Protein AF-X0W898-F1 (afdb_monomer_lite)

Sequence (129 aa):
GDDWLGGLCGANEESTISNCYATGSVTGDDWLGGLCGENWDGTISGCYFLDPSDGGGPDNGLGTTLADTQMKQQNSFVGWDFVEIWNIGENQTYPYLRVYPAGDLNHDGRVDFFDFAITADHWLEGAGQ

Structure (mmCIF, N/CA/C/O backbone):
data_AF-X0W898-F1
#
_entry.id   AF-X0W898-F1
#
loop_
_atom_site.group_PDB
_atom_site.id
_atom_site.type_symbol
_atom_site.label_atom_id
_atom_site.label_alt_id
_atom_site.label_comp_id
_atom_site.label_asym_id
_atom_site.label_entity_id
_atom_site.label_seq_id
_atom_site.pdbx_PDB_ins_code
_atom_site.Cartn_x
_atom_site.Cartn_y
_atom_site.Cartn_z
_atom_site.occupancy
_atom_site.B_iso_or_equiv
_atom_site.auth_seq_id
_atom_site.auth_comp_id
_atom_site.auth_asym_id
_atom_site.auth_atom_id
_atom_site.pdbx_PDB_model_num
ATOM 1 N N . GLY A 1 1 ? 24.808 -5.935 -12.578 1.00 60.28 1 GLY A N 1
ATOM 2 C CA . GLY A 1 1 ? 24.596 -6.597 -11.286 1.00 60.28 1 GLY A CA 1
ATOM 3 C C . GLY A 1 1 ? 23.119 -6.816 -11.230 1.00 60.28 1 GLY A C 1
ATOM 4 O O . GLY A 1 1 ? 22.417 -5.929 -11.692 1.00 60.28 1 GLY A O 1
ATOM 5 N N . ASP A 1 2 ? 22.673 -7.981 -10.786 1.00 69.88 2 ASP A N 1
ATOM 6 C CA . ASP A 1 2 ? 21.239 -8.245 -10.735 1.00 69.88 2 ASP A CA 1
ATOM 7 C C . ASP A 1 2 ? 20.687 -7.450 -9.546 1.00 69.88 2 ASP A C 1
ATOM 9 O O . ASP A 1 2 ? 20.875 -7.832 -8.390 1.00 69.88 2 ASP A O 1
ATOM 13 N N . ASP A 1 3 ? 20.114 -6.282 -9.828 1.00 85.12 3 ASP A N 1
ATOM 14 C CA . ASP A 1 3 ? 19.577 -5.386 -8.810 1.00 85.12 3 ASP A CA 1
ATOM 15 C C . ASP A 1 3 ? 18.071 -5.638 -8.691 1.00 85.12 3 ASP A C 1
ATOM 17 O O . ASP A 1 3 ? 17.310 -5.263 -9.569 1.00 85.12 3 ASP A O 1
ATOM 21 N N . TRP A 1 4 ? 17.614 -6.265 -7.607 1.00 93.88 4 TRP A N 1
ATOM 22 C CA . TRP A 1 4 ? 16.176 -6.406 -7.346 1.00 93.88 4 TRP A CA 1
ATOM 23 C C . TRP A 1 4 ? 15.644 -5.155 -6.655 1.00 93.88 4 TRP A C 1
ATOM 25 O O . TRP A 1 4 ? 15.909 -4.925 -5.470 1.00 93.88 4 TRP A O 1
ATOM 35 N N . LEU A 1 5 ? 14.900 -4.331 -7.394 1.00 96.06 5 LEU A N 1
ATOM 36 C CA . LEU A 1 5 ? 14.415 -3.040 -6.910 1.00 96.06 5 LEU A CA 1
ATOM 37 C C . LEU A 1 5 ? 12.888 -2.994 -6.941 1.00 96.06 5 LEU A C 1
ATOM 39 O O . LEU A 1 5 ? 12.267 -3.048 -8.000 1.00 96.06 5 LEU A O 1
ATOM 43 N N . GLY A 1 6 ? 12.286 -2.830 -5.765 1.00 96.56 6 GLY A N 1
ATOM 44 C CA . GLY A 1 6 ? 10.856 -2.592 -5.618 1.00 96.56 6 GLY A CA 1
ATOM 45 C C . GLY A 1 6 ? 10.568 -1.310 -4.852 1.00 96.56 6 GLY A C 1
ATOM 46 O O . GLY A 1 6 ? 11.339 -0.924 -3.973 1.00 96.56 6 GLY A O 1
ATOM 47 N N . GLY A 1 7 ? 9.435 -0.670 -5.148 1.00 96.75 7 GLY A N 1
ATOM 48 C CA . GLY A 1 7 ? 8.992 0.529 -4.427 1.00 96.75 7 GLY A CA 1
ATOM 49 C C . GLY A 1 7 ? 8.740 0.287 -2.932 1.00 96.75 7 GLY A C 1
ATOM 50 O O . GLY A 1 7 ? 8.835 1.216 -2.133 1.00 96.75 7 GLY A O 1
ATOM 51 N N . LEU A 1 8 ? 8.459 -0.964 -2.553 1.00 96.88 8 LEU A N 1
ATOM 52 C CA . LEU A 1 8 ? 8.335 -1.435 -1.173 1.00 96.88 8 LEU A CA 1
ATOM 53 C C . LEU A 1 8 ? 9.410 -2.472 -0.812 1.00 96.88 8 LEU A C 1
ATOM 55 O O . LEU A 1 8 ? 9.980 -2.410 0.276 1.00 96.88 8 LEU A O 1
ATOM 59 N N . CYS A 1 9 ? 9.654 -3.452 -1.687 1.00 96.69 9 CYS A N 1
ATOM 60 C CA . CYS A 1 9 ? 10.479 -4.623 -1.384 1.00 96.69 9 CYS A CA 1
ATOM 61 C C . CYS A 1 9 ? 11.356 -5.020 -2.580 1.00 96.69 9 CYS A C 1
ATOM 63 O O . CYS A 1 9 ? 10.843 -5.203 -3.674 1.00 96.69 9 CYS A O 1
ATOM 65 N N . GLY A 1 10 ? 12.664 -5.204 -2.392 1.00 96.44 10 GLY A N 1
ATOM 66 C CA . GLY A 1 10 ? 13.542 -5.685 -3.469 1.00 96.44 10 GLY A CA 1
ATOM 67 C C . GLY A 1 10 ? 13.183 -7.103 -3.916 1.00 96.44 10 GLY A C 1
ATOM 68 O O . GLY A 1 10 ? 12.771 -7.304 -5.054 1.00 96.44 10 GLY A O 1
ATOM 69 N N . ALA A 1 11 ? 13.260 -8.060 -2.991 1.00 96.25 11 ALA A N 1
ATOM 70 C CA . ALA A 1 11 ? 12.927 -9.458 -3.232 1.00 96.25 11 ALA A CA 1
ATOM 71 C C . ALA A 1 11 ? 12.118 -10.046 -2.069 1.00 96.25 11 ALA A C 1
ATOM 73 O O . ALA A 1 11 ? 12.451 -9.829 -0.900 1.00 96.25 11 ALA A O 1
ATOM 74 N N . ASN A 1 12 ? 11.075 -10.802 -2.401 1.00 97.62 12 ASN A N 1
ATOM 75 C CA . ASN A 1 12 ? 10.249 -11.539 -1.454 1.00 97.62 12 ASN A CA 1
ATOM 76 C C . ASN A 1 12 ? 10.503 -13.047 -1.591 1.00 97.62 12 ASN A C 1
ATOM 78 O O . ASN A 1 12 ? 10.077 -13.651 -2.571 1.00 97.62 12 ASN A O 1
ATOM 82 N N . GLU A 1 13 ? 11.178 -13.652 -0.612 1.00 97.12 13 GLU A N 1
ATOM 83 C CA . GLU A 1 13 ? 11.522 -15.083 -0.587 1.00 97.12 13 GLU A CA 1
ATOM 84 C C . GLU A 1 13 ? 10.703 -15.809 0.481 1.00 97.12 13 GLU A C 1
ATOM 86 O O . GLU A 1 13 ? 10.796 -15.463 1.660 1.00 97.12 13 GLU A O 1
ATOM 91 N N . GLU A 1 14 ? 9.894 -16.793 0.074 1.00 97.38 14 GLU A N 1
ATOM 92 C CA . GLU A 1 14 ? 9.123 -17.676 0.972 1.00 97.38 14 GLU A CA 1
ATOM 93 C C . GLU A 1 14 ? 8.318 -16.921 2.059 1.00 97.38 14 GLU A C 1
ATOM 95 O O . GLU A 1 14 ? 8.106 -17.405 3.173 1.00 97.38 14 GLU A O 1
ATOM 100 N N . SER A 1 15 ? 7.867 -15.701 1.747 1.00 97.56 15 SER A N 1
ATOM 101 C CA . SER A 1 15 ? 7.238 -14.782 2.701 1.00 97.56 15 SER A CA 1
ATOM 102 C C . SER A 1 15 ? 5.976 -14.133 2.129 1.00 97.56 15 SER A C 1
ATOM 104 O O . SER A 1 15 ? 5.650 -14.260 0.947 1.00 97.56 15 SER A O 1
ATOM 106 N N . THR A 1 16 ? 5.209 -13.467 2.991 1.00 98.12 16 THR A N 1
ATOM 107 C CA . THR A 1 16 ? 3.948 -12.810 2.634 1.00 98.12 16 THR A CA 1
ATOM 108 C C . THR A 1 16 ? 4.073 -11.295 2.729 1.00 98.12 16 THR A C 1
ATOM 110 O O . THR A 1 16 ? 4.394 -10.759 3.788 1.00 98.12 16 THR A O 1
ATOM 113 N N . ILE A 1 17 ? 3.736 -10.606 1.639 1.00 98.19 17 ILE A N 1
ATOM 114 C CA . ILE A 1 17 ? 3.513 -9.160 1.599 1.00 98.19 17 ILE A CA 1
ATOM 115 C C . ILE A 1 17 ? 2.018 -8.935 1.392 1.00 98.19 17 ILE A C 1
ATOM 117 O O . ILE A 1 17 ? 1.459 -9.291 0.353 1.00 98.19 17 ILE A O 1
ATOM 121 N N . SER A 1 18 ? 1.359 -8.331 2.375 1.00 97.50 18 SER A N 1
ATOM 122 C CA . SER A 1 18 ? -0.088 -8.121 2.333 1.00 97.50 18 SER A CA 1
ATOM 123 C C . SER A 1 18 ? -0.489 -6.720 2.762 1.00 97.50 18 SER A C 1
ATOM 125 O O . SER A 1 18 ? 0.087 -6.189 3.709 1.00 97.50 18 SER A O 1
ATOM 127 N N . ASN A 1 19 ? -1.516 -6.159 2.118 1.00 96.88 19 ASN A N 1
ATOM 128 C CA . ASN A 1 19 ? -2.103 -4.860 2.466 1.00 96.88 19 ASN A CA 1
ATOM 129 C C . ASN A 1 19 ? -1.064 -3.734 2.574 1.00 96.88 19 ASN A C 1
ATOM 131 O O . ASN A 1 19 ? -1.033 -2.975 3.541 1.00 96.88 19 ASN A O 1
ATOM 135 N N . CYS A 1 20 ? -0.189 -3.649 1.573 1.00 97.44 20 CYS A N 1
ATOM 136 C CA . CYS A 1 20 ? 0.830 -2.610 1.465 1.00 97.44 20 CYS A CA 1
ATOM 137 C C . CYS A 1 20 ? 0.640 -1.777 0.194 1.00 97.44 20 CYS A C 1
ATOM 139 O O . CYS A 1 20 ? 0.005 -2.223 -0.764 1.00 97.44 20 CYS A O 1
ATOM 141 N N . TYR A 1 21 ? 1.218 -0.576 0.165 1.00 98.50 21 TYR A N 1
ATOM 142 C CA . TYR A 1 21 ? 1.227 0.241 -1.041 1.00 98.50 21 TYR A CA 1
ATOM 143 C C . TYR A 1 21 ? 2.558 0.960 -1.263 1.00 98.50 21 TYR A C 1
ATOM 145 O O . TYR A 1 21 ? 3.292 1.213 -0.308 1.00 98.50 21 TYR A O 1
ATOM 153 N N . ALA A 1 22 ? 2.855 1.300 -2.517 1.00 98.44 22 ALA A N 1
ATOM 154 C CA . ALA A 1 22 ? 4.025 2.088 -2.898 1.00 98.44 22 ALA A CA 1
ATOM 155 C C . ALA A 1 22 ? 3.645 3.224 -3.860 1.00 98.44 22 ALA A C 1
ATOM 157 O O . ALA A 1 22 ? 2.812 3.056 -4.747 1.00 98.44 22 ALA A O 1
ATOM 158 N N . THR A 1 23 ? 4.256 4.394 -3.686 1.00 97.88 23 THR A N 1
ATOM 159 C CA . THR A 1 23 ? 4.034 5.578 -4.543 1.00 97.88 23 THR A CA 1
ATOM 160 C C . THR A 1 23 ? 5.314 6.110 -5.179 1.00 97.88 23 THR A C 1
ATOM 162 O O . THR A 1 23 ? 5.256 7.028 -5.990 1.00 97.88 23 THR A O 1
ATOM 165 N N . GLY A 1 24 ? 6.471 5.569 -4.795 1.00 94.69 24 GLY A N 1
ATOM 166 C CA . GLY A 1 24 ? 7.763 6.008 -5.304 1.00 94.69 24 GLY A CA 1
ATOM 167 C C . GLY A 1 24 ? 8.043 5.480 -6.707 1.00 94.69 24 GLY A C 1
ATOM 168 O O . GLY A 1 24 ? 7.627 4.376 -7.063 1.00 94.69 24 GLY A O 1
ATOM 169 N N . SER A 1 25 ? 8.800 6.256 -7.479 1.00 96.06 25 SER A N 1
ATOM 170 C CA . SER A 1 25 ? 9.406 5.772 -8.712 1.00 96.06 25 SER A CA 1
ATOM 171 C C . SER A 1 25 ? 10.540 4.796 -8.405 1.00 96.06 25 SER A C 1
ATOM 173 O O . SER A 1 25 ? 11.219 4.891 -7.379 1.00 96.06 25 SER A O 1
ATOM 175 N N . VAL A 1 26 ? 10.762 3.858 -9.321 1.00 96.31 26 VAL A N 1
ATOM 176 C CA . VAL A 1 26 ? 11.861 2.893 -9.251 1.00 96.31 26 VAL A CA 1
ATOM 177 C C . VAL A 1 26 ? 12.637 2.969 -10.555 1.00 96.31 26 VAL A C 1
ATOM 179 O O . VAL A 1 26 ? 12.057 2.905 -11.637 1.00 96.31 26 VAL A O 1
ATOM 182 N N . THR A 1 27 ? 13.952 3.129 -10.446 1.00 94.00 27 THR A N 1
ATOM 183 C CA . THR A 1 27 ? 14.865 3.241 -11.586 1.00 94.00 27 THR A CA 1
ATOM 184 C C . THR A 1 27 ? 16.067 2.341 -11.365 1.00 94.00 27 THR A C 1
ATOM 186 O O . THR A 1 27 ? 16.698 2.420 -10.312 1.00 94.00 27 THR A O 1
ATOM 189 N N . GLY A 1 28 ? 16.407 1.546 -12.370 1.00 91.75 28 GLY A N 1
ATOM 190 C CA . GLY A 1 28 ? 17.553 0.645 -12.382 1.00 91.75 28 GLY A CA 1
ATOM 191 C C . GLY A 1 28 ? 17.602 -0.105 -13.708 1.00 91.75 28 GLY A C 1
ATOM 192 O O . GLY A 1 28 ? 16.927 0.299 -14.658 1.00 91.75 28 GLY A O 1
ATOM 193 N N . ASP A 1 29 ? 18.382 -1.180 -13.756 1.00 89.50 29 ASP A N 1
ATOM 194 C CA . ASP A 1 29 ? 18.664 -1.886 -15.009 1.00 89.50 29 ASP A CA 1
ATOM 195 C C . ASP A 1 29 ? 17.964 -3.253 -15.110 1.00 89.50 29 ASP A C 1
ATOM 197 O O . ASP A 1 29 ? 17.520 -3.615 -16.197 1.00 89.50 29 ASP A O 1
ATOM 201 N N . ASP A 1 30 ? 17.798 -3.973 -13.995 1.00 90.25 30 ASP A N 1
ATOM 202 C CA . ASP A 1 30 ? 17.233 -5.329 -13.948 1.00 90.25 30 ASP A CA 1
ATOM 203 C C . ASP A 1 30 ? 16.138 -5.442 -12.868 1.00 90.25 30 ASP A C 1
ATOM 205 O O . ASP A 1 30 ? 16.088 -4.623 -11.960 1.00 90.25 30 ASP A O 1
ATOM 209 N N . TRP A 1 31 ? 15.226 -6.415 -13.005 1.00 93.44 31 TRP A N 1
ATOM 210 C CA . TRP A 1 31 ? 14.195 -6.813 -12.019 1.00 93.44 31 TRP A CA 1
ATOM 211 C C . TRP A 1 31 ? 13.550 -5.673 -11.205 1.00 93.44 31 TRP A C 1
ATOM 213 O O . TRP A 1 31 ? 13.569 -5.651 -9.970 1.00 93.44 31 TRP A O 1
ATOM 223 N N . LEU A 1 32 ? 12.961 -4.714 -11.922 1.00 96.56 32 LEU A N 1
ATOM 224 C CA . LEU A 1 32 ? 12.271 -3.567 -11.337 1.00 96.56 32 LEU A CA 1
ATOM 225 C C . LEU A 1 32 ? 10.779 -3.853 -11.154 1.00 96.56 32 LEU A C 1
ATOM 227 O O . LEU A 1 32 ? 10.129 -4.351 -12.074 1.00 96.56 32 LEU A O 1
ATOM 231 N N . GLY A 1 33 ? 10.215 -3.426 -10.026 1.00 97.44 33 GLY A N 1
ATOM 232 C CA . GLY A 1 33 ? 8.774 -3.470 -9.790 1.00 97.44 33 GLY A CA 1
ATOM 233 C C . GLY A 1 33 ? 8.253 -2.278 -8.994 1.00 97.44 33 GLY A C 1
ATOM 234 O O . GLY A 1 33 ? 8.913 -1.749 -8.103 1.00 97.44 33 GLY A O 1
ATOM 235 N N . GLY A 1 34 ? 7.032 -1.844 -9.289 1.00 97.88 34 GLY A N 1
ATOM 236 C CA . GLY A 1 34 ? 6.399 -0.717 -8.612 1.00 97.88 34 GLY A CA 1
ATOM 237 C C . GLY A 1 34 ? 6.100 -0.999 -7.143 1.00 97.88 34 GLY A C 1
ATOM 238 O O . GLY A 1 34 ? 6.184 -0.093 -6.318 1.00 97.88 34 GLY A O 1
ATOM 239 N N . LEU A 1 35 ? 5.859 -2.265 -6.794 1.00 98.25 35 LEU A N 1
ATOM 240 C CA . LEU A 1 35 ? 5.751 -2.732 -5.413 1.00 98.25 35 LEU A CA 1
ATOM 241 C C . LEU A 1 35 ? 6.958 -3.595 -5.019 1.00 98.25 35 LEU A C 1
ATOM 243 O O . LEU A 1 35 ? 7.690 -3.239 -4.093 1.00 98.25 35 LEU A O 1
ATOM 247 N N . CYS A 1 36 ? 7.167 -4.720 -5.706 1.00 98.00 36 CYS A N 1
ATOM 248 C CA . CYS A 1 36 ? 8.240 -5.665 -5.411 1.00 98.00 36 CYS A CA 1
ATOM 249 C C . CYS A 1 36 ? 9.044 -6.003 -6.668 1.00 98.00 36 CYS A C 1
ATOM 251 O O . CYS A 1 36 ? 8.438 -6.193 -7.718 1.00 98.00 36 CYS A O 1
ATOM 253 N N . GLY A 1 37 ? 10.375 -6.064 -6.577 1.00 97.31 37 GLY A N 1
ATOM 254 C CA . GLY A 1 37 ? 11.239 -6.378 -7.722 1.00 97.31 37 GLY A CA 1
ATOM 255 C C . GLY A 1 37 ? 11.132 -7.837 -8.170 1.00 97.31 37 GLY A C 1
ATOM 256 O O . GLY A 1 37 ? 11.003 -8.101 -9.363 1.00 97.31 37 GLY A O 1
ATOM 257 N N . GLU A 1 38 ? 11.112 -8.772 -7.216 1.00 97.06 38 GLU A N 1
ATOM 258 C CA . GLU A 1 38 ? 11.050 -10.218 -7.469 1.00 97.06 38 GLU A CA 1
ATOM 259 C C . GLU A 1 38 ? 10.330 -10.971 -6.341 1.00 97.06 38 GLU A C 1
ATOM 261 O O . GLU A 1 38 ? 10.385 -10.568 -5.177 1.00 97.06 38 GLU A O 1
ATOM 266 N N . ASN A 1 39 ? 9.661 -12.080 -6.666 1.00 97.31 39 ASN A N 1
ATOM 267 C CA . ASN A 1 39 ? 8.906 -12.879 -5.698 1.00 97.31 39 ASN A CA 1
ATOM 268 C C . ASN A 1 39 ? 9.159 -14.382 -5.892 1.00 97.31 39 ASN A C 1
ATOM 270 O O . ASN A 1 39 ? 8.520 -15.027 -6.725 1.00 97.31 39 ASN A O 1
ATOM 274 N N . TRP A 1 40 ? 10.041 -14.950 -5.069 1.00 96.69 40 TRP A N 1
ATOM 275 C CA . TRP A 1 40 ? 10.404 -16.366 -5.080 1.00 96.69 40 TRP A CA 1
ATOM 276 C C . TRP A 1 40 ? 9.604 -17.147 -4.044 1.00 96.69 40 TRP A C 1
ATOM 278 O O . TRP A 1 40 ? 9.847 -17.046 -2.842 1.00 96.69 40 TRP A O 1
ATOM 288 N N . ASP A 1 41 ? 8.619 -17.909 -4.521 1.00 95.69 41 ASP A N 1
ATOM 289 C CA . ASP A 1 41 ? 7.724 -18.736 -3.698 1.00 95.69 41 ASP A CA 1
ATOM 290 C C . ASP A 1 41 ? 7.017 -17.973 -2.553 1.00 95.69 41 ASP A C 1
ATOM 292 O O . ASP A 1 41 ? 6.469 -18.564 -1.622 1.00 95.69 41 ASP A O 1
ATOM 296 N N . GLY A 1 42 ? 6.986 -16.641 -2.636 1.00 97.31 42 GLY A N 1
ATOM 297 C CA . GLY A 1 42 ? 6.264 -15.763 -1.729 1.00 97.31 42 GLY A CA 1
ATOM 298 C C . GLY A 1 42 ? 4.835 -15.473 -2.191 1.00 97.31 42 GLY A C 1
ATOM 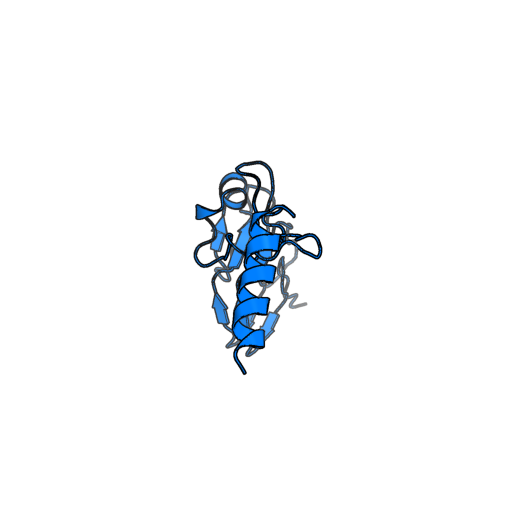299 O O . GLY A 1 42 ? 4.433 -15.764 -3.320 1.00 97.31 42 GLY A O 1
ATOM 300 N N . THR A 1 43 ? 4.047 -14.862 -1.309 1.00 98.06 43 THR A N 1
ATOM 301 C CA . THR A 1 43 ? 2.677 -14.413 -1.590 1.00 98.06 43 THR A CA 1
ATOM 302 C C . THR A 1 43 ? 2.594 -12.895 -1.525 1.00 98.06 43 THR A C 1
ATOM 304 O O . THR A 1 43 ? 2.996 -12.290 -0.534 1.00 98.06 43 THR A O 1
ATOM 307 N N . ILE A 1 44 ? 2.013 -12.283 -2.556 1.00 98.25 44 ILE A N 1
ATOM 308 C CA . ILE A 1 44 ? 1.689 -10.854 -2.580 1.00 98.25 44 ILE A CA 1
ATOM 309 C C . ILE A 1 44 ? 0.177 -10.717 -2.752 1.00 98.25 44 ILE A C 1
ATOM 311 O O . ILE A 1 44 ? -0.381 -11.196 -3.739 1.00 98.25 44 ILE A O 1
ATOM 315 N N . SER A 1 45 ? -0.504 -10.087 -1.793 1.00 97.94 45 SER A N 1
ATOM 316 C CA . SER A 1 45 ? -1.973 -10.020 -1.786 1.00 97.94 45 SER A CA 1
ATOM 317 C C . SER A 1 45 ? -2.515 -8.701 -1.246 1.00 97.94 45 SER A C 1
ATOM 319 O O . SER A 1 45 ? -2.105 -8.251 -0.179 1.00 97.94 45 SER A O 1
ATOM 321 N N . GLY A 1 46 ? -3.487 -8.104 -1.939 1.00 97.81 46 GLY A N 1
ATOM 322 C CA . GLY A 1 46 ? -4.077 -6.829 -1.512 1.00 97.81 46 GLY A CA 1
ATOM 323 C C . GLY A 1 46 ? -3.062 -5.684 -1.499 1.00 97.81 46 GLY A C 1
ATOM 324 O O . GLY A 1 46 ? -3.177 -4.779 -0.679 1.00 97.81 46 GLY A O 1
ATOM 325 N N . CYS A 1 47 ? -2.041 -5.745 -2.355 1.00 98.50 47 CYS A N 1
ATOM 326 C CA . CYS A 1 47 ? -1.001 -4.729 -2.435 1.00 98.50 47 CYS A CA 1
ATOM 327 C C . CYS A 1 47 ? -1.111 -3.928 -3.727 1.00 98.50 47 CYS A C 1
ATOM 329 O O . CYS A 1 47 ? -1.374 -4.494 -4.791 1.00 98.50 47 CYS A O 1
ATOM 331 N N . TYR A 1 48 ? -0.862 -2.626 -3.627 1.00 98.75 48 TYR A N 1
ATOM 332 C CA . TYR A 1 48 ? -1.101 -1.675 -4.708 1.00 98.75 48 TYR A CA 1
ATOM 333 C C . TYR A 1 48 ? 0.120 -0.793 -4.954 1.00 98.75 48 TYR A C 1
ATOM 335 O O . TYR A 1 48 ? 0.905 -0.542 -4.043 1.00 98.75 48 TYR A O 1
ATOM 343 N N . PHE A 1 49 ? 0.297 -0.283 -6.164 1.00 98.69 49 PHE A N 1
ATOM 344 C CA . PHE A 1 49 ? 1.324 0.722 -6.419 1.00 98.69 49 PHE A CA 1
ATOM 345 C C . PHE A 1 49 ? 0.859 1.760 -7.429 1.00 98.69 49 PHE A C 1
ATOM 347 O O . PHE A 1 49 ? -0.036 1.507 -8.236 1.00 98.69 49 PHE A O 1
ATOM 354 N N . LEU A 1 50 ? 1.454 2.947 -7.331 1.00 98.75 50 LEU A N 1
ATOM 355 C CA . LEU A 1 50 ? 1.139 4.069 -8.200 1.00 98.75 50 LEU A CA 1
ATOM 356 C C . LEU A 1 50 ? 1.531 3.752 -9.645 1.00 98.75 50 LEU A C 1
ATOM 358 O O . LEU A 1 50 ? 2.613 3.228 -9.901 1.00 98.75 50 LEU A O 1
ATOM 362 N N . ASP A 1 51 ? 0.655 4.097 -10.578 1.00 98.44 51 ASP A N 1
ATOM 363 C CA . ASP A 1 51 ? 0.892 3.921 -12.003 1.00 98.44 51 ASP A CA 1
ATOM 364 C C . ASP A 1 51 ? 2.195 4.622 -12.454 1.00 98.44 51 ASP A C 1
ATOM 366 O O . ASP A 1 51 ? 2.454 5.766 -12.054 1.00 98.44 51 ASP A O 1
ATOM 370 N N . PRO A 1 52 ? 3.029 3.981 -13.300 1.00 97.50 52 PRO A N 1
ATOM 371 C CA . PRO A 1 52 ? 4.242 4.596 -13.841 1.00 97.50 52 PRO A CA 1
ATOM 372 C C . PRO A 1 52 ? 4.012 5.948 -14.528 1.00 97.50 52 PRO A C 1
ATOM 374 O O . PRO A 1 52 ? 4.879 6.822 -14.492 1.00 97.50 52 PRO A O 1
ATOM 377 N N . SER A 1 53 ? 2.851 6.136 -15.161 1.00 97.69 53 SER A N 1
ATOM 378 C CA . SER A 1 53 ? 2.477 7.388 -15.828 1.00 97.69 53 SER A CA 1
ATOM 379 C C . SER A 1 53 ? 2.196 8.530 -14.847 1.00 97.69 53 SER A C 1
ATOM 381 O O . SER A 1 53 ? 2.369 9.693 -15.213 1.00 97.69 53 SER A O 1
ATOM 383 N N . ASP A 1 54 ? 1.881 8.199 -13.594 1.00 97.94 54 ASP A N 1
ATOM 384 C CA . ASP A 1 54 ? 1.698 9.130 -12.479 1.00 97.94 54 ASP A CA 1
ATOM 385 C C . ASP A 1 54 ? 2.955 9.257 -11.591 1.00 97.94 54 ASP A C 1
ATOM 387 O O . ASP A 1 54 ? 2.933 9.922 -10.555 1.00 97.94 54 ASP A O 1
ATOM 391 N N . GLY A 1 55 ? 4.081 8.662 -12.003 1.00 97.12 55 GLY A N 1
ATOM 392 C CA . GLY A 1 55 ? 5.364 8.751 -11.299 1.00 97.12 55 GLY A CA 1
ATOM 393 C C . GLY A 1 55 ? 5.663 7.601 -10.335 1.00 97.12 55 GLY A C 1
ATOM 394 O O . GLY A 1 55 ? 6.606 7.719 -9.552 1.00 97.12 55 GLY A O 1
ATOM 395 N N . GLY A 1 56 ? 4.904 6.503 -10.385 1.00 97.56 56 GLY A N 1
ATOM 396 C CA . GLY A 1 56 ? 5.241 5.271 -9.671 1.00 97.56 56 GLY A CA 1
ATOM 397 C C . GLY A 1 56 ? 6.288 4.402 -10.381 1.00 97.56 56 GLY A C 1
ATOM 398 O O . GLY A 1 56 ? 6.851 4.774 -11.413 1.00 97.56 56 GLY A O 1
ATOM 399 N N . GLY A 1 57 ? 6.606 3.247 -9.793 1.00 96.94 57 GLY A N 1
ATOM 400 C CA . GLY A 1 57 ? 7.549 2.280 -10.368 1.00 96.94 57 GLY A CA 1
ATOM 401 C C . GLY A 1 57 ? 6.910 1.346 -11.412 1.00 96.94 57 GLY A C 1
ATOM 402 O O . GLY A 1 57 ? 5.687 1.266 -11.492 1.00 96.94 57 GLY A O 1
ATOM 403 N N . PRO A 1 58 ? 7.724 0.640 -12.221 1.00 97.00 58 PRO A N 1
ATOM 404 C CA . PRO A 1 58 ? 7.265 -0.145 -13.368 1.00 97.00 58 PRO A CA 1
ATOM 405 C C . PRO A 1 58 ? 6.408 -1.347 -12.961 1.00 97.00 58 PRO A C 1
ATOM 407 O O . PRO A 1 58 ? 6.675 -2.003 -11.961 1.00 97.00 58 PRO A O 1
ATOM 410 N N . ASP A 1 59 ? 5.401 -1.675 -13.765 1.00 97.44 59 ASP A N 1
ATOM 411 C CA . ASP A 1 59 ? 4.546 -2.837 -13.519 1.00 97.44 59 ASP A CA 1
ATOM 412 C C . ASP A 1 59 ? 5.208 -4.134 -14.015 1.00 97.44 59 ASP A C 1
ATOM 414 O O . ASP A 1 59 ? 5.407 -4.321 -15.217 1.00 97.44 59 ASP A O 1
ATOM 418 N N . ASN A 1 60 ? 5.546 -5.027 -13.082 1.00 96.56 60 ASN A N 1
ATOM 419 C CA . ASN A 1 60 ? 6.064 -6.375 -13.338 1.00 96.56 60 ASN A CA 1
ATOM 420 C C . ASN A 1 60 ? 5.064 -7.484 -12.946 1.00 96.56 60 ASN A C 1
ATOM 422 O O . ASN A 1 60 ? 5.430 -8.658 -12.895 1.00 96.56 60 ASN A O 1
ATOM 426 N N . GLY A 1 61 ? 3.809 -7.132 -12.649 1.00 97.12 61 GLY A N 1
ATOM 427 C CA . GLY A 1 61 ? 2.763 -8.061 -12.218 1.00 97.12 61 GLY A CA 1
ATOM 428 C C . GLY A 1 61 ? 2.803 -8.457 -10.736 1.00 97.12 61 GLY A C 1
ATOM 429 O O . GLY A 1 61 ? 1.963 -9.248 -10.305 1.00 97.12 61 GLY A O 1
ATOM 4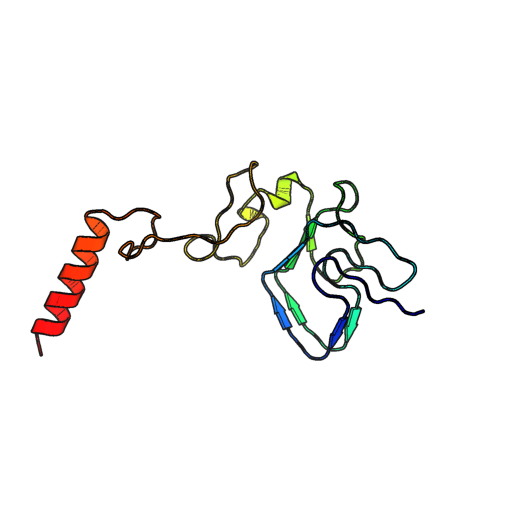30 N N . LEU A 1 62 ? 3.732 -7.921 -9.935 1.00 96.94 62 LEU A N 1
ATOM 431 C CA . LEU A 1 62 ? 3.848 -8.199 -8.497 1.00 96.94 62 LEU A CA 1
ATOM 432 C C . LEU A 1 62 ? 3.121 -7.144 -7.655 1.00 96.94 62 LEU A C 1
ATOM 434 O O . LEU A 1 62 ? 3.730 -6.408 -6.885 1.00 96.94 62 LEU A O 1
ATOM 438 N N . GLY A 1 63 ? 1.800 -7.070 -7.803 1.00 97.00 63 GLY A N 1
ATOM 439 C CA . GLY A 1 63 ? 0.938 -6.074 -7.162 1.00 97.00 63 GLY A CA 1
ATOM 440 C C . GLY A 1 63 ? -0.133 -5.572 -8.127 1.00 97.00 63 GLY A C 1
ATOM 441 O O . GLY A 1 63 ? -0.167 -5.974 -9.285 1.00 97.00 63 GLY A O 1
ATOM 442 N N . THR A 1 64 ? -1.031 -4.710 -7.653 1.00 98.44 64 THR A N 1
ATOM 443 C CA . THR A 1 64 ? -2.059 -4.087 -8.501 1.00 98.44 64 THR A CA 1
ATOM 444 C C . THR A 1 64 ? -1.732 -2.619 -8.763 1.00 98.44 64 THR A C 1
ATOM 446 O O . THR A 1 64 ? -1.674 -1.815 -7.834 1.00 98.44 64 THR A O 1
ATOM 449 N N . THR A 1 65 ? -1.557 -2.262 -10.031 1.00 98.44 65 THR A N 1
ATOM 4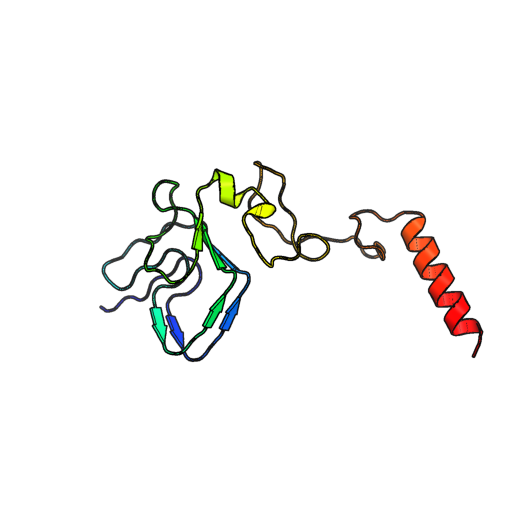50 C CA . THR A 1 65 ? -1.325 -0.880 -10.470 1.00 98.44 65 THR A CA 1
ATOM 451 C C . THR A 1 65 ? -2.595 -0.044 -10.336 1.00 98.44 65 THR A C 1
ATOM 453 O O . THR A 1 65 ? -3.666 -0.467 -10.779 1.00 98.44 65 THR A O 1
ATOM 456 N N . LEU A 1 66 ? -2.487 1.148 -9.749 1.00 98.62 66 LEU A N 1
ATOM 457 C CA . LEU A 1 66 ? -3.575 2.118 -9.620 1.00 98.62 66 LEU A CA 1
ATOM 458 C C . LEU A 1 66 ? -3.109 3.515 -10.040 1.00 98.62 66 LEU A C 1
ATOM 460 O O . LEU A 1 66 ? -2.030 3.960 -9.649 1.00 98.62 66 LEU A O 1
ATOM 464 N N . ALA A 1 67 ? -3.961 4.245 -10.762 1.00 98.62 67 ALA A N 1
ATOM 465 C CA . ALA A 1 67 ? -3.719 5.657 -11.058 1.00 98.62 67 ALA A CA 1
ATOM 466 C C . ALA A 1 67 ? -3.735 6.514 -9.774 1.00 98.62 67 ALA A C 1
ATOM 468 O O . ALA A 1 67 ? -4.380 6.149 -8.787 1.00 98.62 67 ALA A O 1
ATOM 469 N N . ASP A 1 68 ? -3.120 7.699 -9.799 1.00 98.44 68 ASP A N 1
ATOM 470 C CA . ASP A 1 68 ? -3.056 8.651 -8.671 1.00 98.44 68 ASP A CA 1
ATOM 471 C C . ASP A 1 68 ? -4.437 8.931 -8.063 1.00 98.44 68 ASP A C 1
ATOM 473 O O . ASP A 1 68 ? -4.608 8.970 -6.844 1.00 98.44 68 ASP A O 1
ATOM 477 N N . THR A 1 69 ? -5.450 9.061 -8.920 1.00 98.00 69 THR A N 1
ATOM 478 C CA . THR A 1 69 ? -6.837 9.276 -8.490 1.00 98.00 69 THR A CA 1
ATOM 479 C C . THR A 1 69 ? -7.405 8.080 -7.726 1.00 98.00 69 THR A C 1
ATOM 481 O O . THR A 1 69 ? -8.050 8.267 -6.698 1.00 98.00 69 THR A O 1
ATOM 484 N N . GLN A 1 70 ? -7.130 6.855 -8.176 1.00 98.69 70 GLN A N 1
ATOM 485 C CA . GLN A 1 70 ? -7.601 5.622 -7.540 1.00 98.69 70 GLN A CA 1
ATOM 486 C C . GLN A 1 70 ? -6.852 5.340 -6.234 1.00 98.69 70 GLN A C 1
ATOM 488 O O . GLN A 1 70 ? -7.468 4.912 -5.260 1.00 98.69 70 GLN A O 1
ATOM 493 N N . MET A 1 71 ? -5.556 5.663 -6.173 1.00 98.50 71 MET A N 1
ATOM 494 C CA . MET A 1 71 ? -4.733 5.584 -4.958 1.00 98.50 71 MET A CA 1
ATOM 495 C C . MET A 1 71 ? -5.236 6.498 -3.825 1.00 98.50 71 MET A C 1
ATOM 497 O O . MET A 1 71 ? -4.803 6.356 -2.683 1.00 98.50 71 MET A O 1
ATOM 501 N N . LYS A 1 72 ? -6.157 7.424 -4.123 1.00 98.50 72 LYS A N 1
ATOM 502 C CA . LYS A 1 72 ? -6.796 8.349 -3.174 1.00 98.50 72 LYS A CA 1
ATOM 503 C C . LYS A 1 72 ? -8.286 8.050 -2.964 1.00 98.50 72 LYS A C 1
ATOM 505 O O . LYS A 1 72 ? -9.025 8.942 -2.545 1.00 98.50 72 LYS A O 1
ATOM 510 N N . GLN A 1 73 ? -8.730 6.828 -3.266 1.00 98.50 73 GLN A N 1
ATOM 511 C CA . GLN A 1 73 ? -10.113 6.373 -3.091 1.00 98.50 73 GLN A CA 1
ATOM 512 C C . GLN A 1 73 ? -10.152 5.077 -2.282 1.00 98.50 73 GLN A C 1
ATOM 514 O O . GLN A 1 73 ? -9.494 4.101 -2.642 1.00 98.50 73 GLN A O 1
ATOM 519 N N . GLN A 1 74 ? -10.953 5.033 -1.213 1.00 97.50 74 GLN A N 1
ATOM 520 C CA . GLN A 1 74 ? -11.032 3.853 -0.334 1.00 97.50 74 GLN A CA 1
ATOM 521 C C . GLN A 1 74 ? -11.502 2.598 -1.075 1.00 97.50 74 GLN A C 1
ATOM 523 O O . GLN A 1 74 ? -11.006 1.501 -0.832 1.00 97.50 74 GLN A O 1
ATOM 528 N N . ASN A 1 75 ? -12.426 2.758 -2.025 1.00 97.44 75 ASN A N 1
ATOM 529 C CA . ASN A 1 75 ? -12.991 1.644 -2.790 1.00 97.44 75 ASN A CA 1
ATOM 530 C C . ASN A 1 75 ? -11.974 0.926 -3.701 1.00 97.44 75 ASN A C 1
ATOM 532 O O . ASN A 1 75 ? -12.241 -0.203 -4.112 1.00 97.44 75 ASN A O 1
ATOM 536 N N . SER A 1 76 ? -10.830 1.548 -4.001 1.00 98.12 76 SER A N 1
ATOM 537 C CA . SER A 1 76 ? -9.773 0.958 -4.827 1.00 98.12 76 SER A CA 1
ATOM 538 C C . SER A 1 76 ? -8.952 -0.079 -4.063 1.00 98.12 76 SER A C 1
ATOM 540 O O . SER A 1 76 ? -8.412 -1.004 -4.665 1.00 98.12 76 SER A O 1
ATOM 542 N N . PHE A 1 77 ? -8.874 0.046 -2.737 1.00 98.19 77 PHE A N 1
ATOM 543 C CA . PHE A 1 77 ? -8.080 -0.821 -1.868 1.00 98.19 77 PHE A CA 1
ATOM 544 C C . PHE A 1 77 ? -8.945 -1.969 -1.335 1.00 98.19 77 PHE A C 1
ATOM 546 O O . PHE A 1 77 ? -9.337 -2.021 -0.169 1.00 98.19 77 PHE A O 1
ATOM 553 N N . VAL A 1 78 ? -9.271 -2.911 -2.220 1.00 96.44 78 VAL A N 1
ATOM 554 C CA . VAL A 1 78 ? -10.082 -4.091 -1.893 1.00 96.44 78 VAL A CA 1
ATOM 555 C C . VAL A 1 78 ? -9.435 -4.893 -0.762 1.00 96.44 78 VAL A C 1
ATOM 557 O O . VAL A 1 78 ? -8.255 -5.240 -0.831 1.00 96.44 78 VAL A O 1
ATOM 560 N N . GLY A 1 79 ? -10.230 -5.2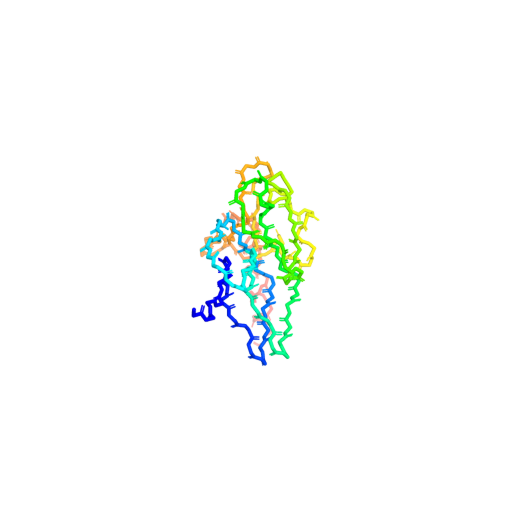06 0.265 1.00 95.00 79 GLY A N 1
ATOM 561 C CA . GLY A 1 79 ? -9.810 -5.997 1.426 1.00 95.00 79 GLY A CA 1
ATOM 562 C C . GLY A 1 79 ? -9.107 -5.202 2.529 1.00 95.00 79 GLY A C 1
ATOM 563 O O . GLY A 1 79 ? -8.794 -5.782 3.566 1.00 95.00 79 GLY A O 1
ATOM 564 N N . TRP A 1 80 ? -8.880 -3.900 2.339 1.00 97.00 80 TRP A N 1
ATOM 565 C CA . TRP A 1 80 ? -8.324 -3.042 3.380 1.00 97.00 80 TRP A CA 1
ATOM 566 C C . TRP A 1 80 ? -9.403 -2.611 4.366 1.00 97.00 80 TRP A C 1
ATOM 568 O O . TRP A 1 80 ? -10.545 -2.334 3.995 1.00 97.00 80 TRP A O 1
ATOM 578 N N . ASP A 1 81 ? -9.014 -2.520 5.632 1.00 93.44 81 ASP A N 1
ATOM 579 C CA . ASP A 1 81 ? -9.882 -2.044 6.696 1.00 93.44 81 ASP A CA 1
ATOM 580 C C . ASP A 1 81 ? -9.795 -0.516 6.819 1.00 93.44 81 ASP A C 1
ATOM 582 O O . ASP A 1 81 ? -8.873 0.021 7.436 1.00 93.44 81 ASP A O 1
ATOM 586 N N . PHE A 1 82 ? -10.765 0.183 6.225 1.00 91.88 82 PHE A N 1
ATOM 587 C CA . PHE A 1 82 ? -10.950 1.631 6.399 1.00 91.88 82 PHE A CA 1
ATOM 588 C C . PHE A 1 82 ? -11.897 2.000 7.547 1.00 91.88 82 PHE A C 1
ATOM 590 O O . PHE A 1 82 ? -12.189 3.184 7.749 1.00 91.88 82 PHE A O 1
ATOM 597 N N . VAL A 1 83 ? -12.389 1.007 8.290 1.00 86.00 83 VAL A N 1
ATOM 598 C CA . VAL A 1 83 ? -13.208 1.212 9.485 1.00 86.00 83 VAL A CA 1
ATOM 599 C C . VAL A 1 83 ? -12.285 1.467 10.672 1.00 86.00 83 VAL A C 1
ATOM 601 O O . VAL A 1 83 ? -12.403 2.518 11.298 1.00 86.00 83 VAL A O 1
ATOM 604 N N . GLU A 1 84 ? -11.323 0.573 10.910 1.00 84.25 84 GLU A N 1
ATOM 605 C CA . GLU A 1 84 ? -10.482 0.586 12.113 1.00 84.25 84 GLU A CA 1
ATOM 606 C C . GLU A 1 84 ? -9.014 0.948 11.844 1.00 84.25 84 GLU A C 1
AT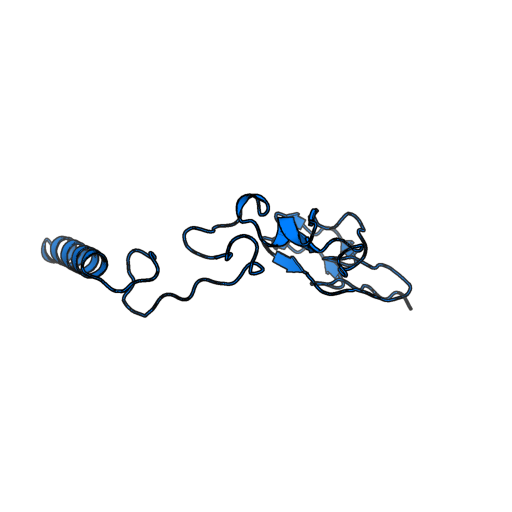OM 608 O O . GLU A 1 84 ? -8.383 1.609 12.663 1.00 84.25 84 GLU A O 1
ATOM 613 N N . ILE A 1 85 ? -8.429 0.548 10.711 1.00 89.62 85 ILE A N 1
ATOM 614 C CA . ILE A 1 85 ? -6.963 0.619 10.542 1.00 89.62 85 ILE A CA 1
ATOM 615 C C . ILE A 1 85 ? -6.540 1.831 9.718 1.00 89.62 85 ILE A C 1
ATOM 617 O O . ILE A 1 85 ? -5.662 2.601 10.116 1.00 89.62 85 ILE A O 1
ATOM 621 N N . TRP A 1 86 ? -7.146 1.996 8.549 1.00 93.50 86 TRP A N 1
ATOM 622 C CA . TRP A 1 86 ? -6.734 2.973 7.553 1.00 93.50 86 TRP A CA 1
ATOM 623 C C . TRP A 1 86 ? -7.754 4.092 7.398 1.00 93.50 86 TRP A C 1
ATOM 625 O O . TRP A 1 86 ? -8.942 3.961 7.699 1.00 93.50 86 TRP A O 1
ATOM 635 N N . ASN A 1 87 ? -7.283 5.220 6.886 1.00 93.00 87 ASN A N 1
ATOM 636 C CA . ASN A 1 87 ? -8.124 6.295 6.401 1.00 93.00 87 ASN A CA 1
ATOM 637 C C . ASN A 1 87 ? -7.533 6.874 5.110 1.00 93.00 87 ASN A C 1
ATOM 639 O O . ASN A 1 87 ? -6.327 6.799 4.862 1.00 93.00 87 ASN A O 1
ATOM 643 N N . ILE A 1 88 ? -8.410 7.434 4.286 1.00 96.06 88 ILE A N 1
ATOM 644 C CA . ILE A 1 88 ? -8.093 8.174 3.068 1.00 96.06 88 ILE A CA 1
ATOM 645 C C . ILE A 1 88 ? -9.019 9.385 3.049 1.00 96.06 88 ILE A C 1
ATOM 647 O O . ILE A 1 88 ? -10.243 9.239 3.079 1.00 96.06 88 ILE A O 1
ATOM 651 N N . GLY A 1 89 ? -8.437 10.579 2.958 1.00 95.12 89 GLY A N 1
ATOM 652 C CA . GLY A 1 89 ? -9.165 11.762 2.531 1.00 95.12 89 GLY A CA 1
ATOM 653 C C . GLY A 1 89 ? -9.452 11.632 1.042 1.00 95.12 89 GLY A C 1
ATOM 654 O O . GLY A 1 89 ? -8.528 11.735 0.236 1.00 95.12 89 GLY A O 1
ATOM 655 N N . GLU A 1 90 ? -10.712 11.381 0.689 1.00 96.56 90 GLU A N 1
ATOM 656 C CA . GLU A 1 90 ? -11.150 11.116 -0.687 1.00 96.56 90 GLU A CA 1
ATOM 657 C C . GLU A 1 90 ? -10.631 12.171 -1.674 1.00 96.56 90 GLU A C 1
ATOM 659 O O . GLU A 1 90 ? -10.946 13.360 -1.569 1.00 96.56 90 GLU A O 1
ATOM 664 N N . ASN A 1 91 ? -9.844 11.721 -2.656 1.00 96.81 91 ASN A N 1
ATOM 665 C CA . ASN A 1 91 ? -9.164 12.540 -3.668 1.00 96.81 91 ASN A CA 1
ATOM 666 C C . ASN A 1 91 ? -8.139 13.553 -3.111 1.00 96.81 91 ASN A C 1
ATOM 668 O O . ASN A 1 91 ? -7.729 14.470 -3.823 1.00 96.81 91 ASN A O 1
ATOM 672 N N . GLN A 1 92 ? -7.715 13.412 -1.854 1.00 96.69 92 GLN A N 1
ATOM 673 C CA . GLN A 1 92 ? -6.790 14.332 -1.184 1.00 96.69 92 GLN A CA 1
ATOM 674 C C . GLN A 1 92 ? -5.519 13.644 -0.695 1.00 96.69 92 GLN A C 1
ATOM 676 O O . GLN A 1 92 ? -4.431 14.194 -0.865 1.00 96.69 92 GLN A O 1
ATOM 681 N N . THR A 1 93 ? -5.633 12.460 -0.095 1.00 97.75 93 THR A N 1
ATOM 682 C CA . THR A 1 93 ? -4.501 11.776 0.542 1.00 97.75 93 THR A CA 1
ATOM 683 C C . THR A 1 93 ? -4.363 10.344 0.050 1.00 97.75 93 THR A C 1
ATOM 685 O O . THR A 1 93 ? -5.342 9.705 -0.317 1.00 97.75 93 THR A O 1
ATOM 688 N N . TYR A 1 94 ? -3.144 9.817 0.119 1.00 97.81 94 TYR A N 1
ATOM 689 C CA . TYR A 1 94 ? -2.897 8.374 0.074 1.00 97.81 94 TYR A CA 1
ATOM 690 C C . TYR A 1 94 ? -3.345 7.694 1.381 1.00 97.81 94 TYR A C 1
ATOM 692 O O . TYR A 1 94 ? -3.636 8.415 2.345 1.00 97.81 94 TYR A O 1
ATOM 700 N N . PRO A 1 95 ? -3.400 6.347 1.451 1.00 97.56 95 PRO A N 1
ATOM 701 C CA . PRO A 1 95 ? -3.738 5.644 2.685 1.00 97.56 95 PRO A CA 1
ATOM 702 C C . PRO A 1 95 ? -2.805 6.023 3.837 1.00 97.56 95 PRO A C 1
ATOM 704 O O . PRO A 1 95 ? -1.579 5.964 3.718 1.00 97.56 95 PRO A O 1
ATOM 707 N N . TYR A 1 96 ? -3.382 6.379 4.978 1.00 94.94 96 TYR A N 1
ATOM 708 C CA . TYR A 1 96 ? -2.648 6.626 6.215 1.00 94.94 96 TYR A CA 1
ATOM 709 C C . TYR A 1 96 ? -3.305 5.895 7.382 1.00 94.94 96 TYR A C 1
ATOM 711 O O . TYR A 1 96 ? -4.511 5.640 7.372 1.00 94.94 96 TYR A O 1
ATOM 719 N N . LEU A 1 97 ? -2.503 5.529 8.382 1.00 92.12 97 LEU A N 1
ATOM 720 C CA . LEU A 1 97 ? -3.009 4.856 9.574 1.00 92.12 97 LEU A CA 1
ATOM 721 C C . LEU A 1 97 ? -3.909 5.800 10.370 1.00 92.12 97 LEU A C 1
ATOM 723 O O . LEU A 1 97 ? -3.575 6.974 10.570 1.00 92.12 97 LEU A O 1
ATOM 727 N N . ARG A 1 98 ? -5.033 5.279 10.859 1.00 88.31 98 ARG A N 1
ATOM 728 C CA . ARG A 1 98 ? -5.858 5.988 11.832 1.00 88.31 98 ARG A CA 1
ATOM 729 C C . ARG A 1 98 ? -5.078 6.162 13.127 1.00 88.31 98 ARG A C 1
ATOM 731 O O . ARG A 1 98 ? -4.361 5.272 13.577 1.00 88.31 98 ARG A O 1
ATOM 738 N N . VAL A 1 99 ? -5.223 7.341 13.719 1.00 81.56 99 VAL A N 1
ATOM 739 C CA . VAL A 1 99 ? -4.667 7.653 15.033 1.00 81.56 99 VAL A CA 1
ATOM 740 C C . VAL A 1 99 ? -5.840 7.969 15.938 1.00 81.56 99 VAL A C 1
ATOM 742 O O . VAL A 1 99 ? -6.467 9.019 15.794 1.00 81.56 99 VAL A O 1
ATOM 745 N N . TYR A 1 100 ? -6.128 7.049 16.850 1.00 81.69 100 TYR A N 1
ATOM 746 C CA . TYR A 1 100 ? -7.176 7.216 17.844 1.00 81.69 100 TYR A CA 1
ATOM 747 C C . TYR A 1 100 ? -6.597 7.832 19.117 1.00 81.69 100 TYR A C 1
ATOM 749 O O . TYR A 1 100 ? -5.557 7.371 19.607 1.00 81.69 100 TYR A O 1
ATOM 757 N N . PRO A 1 101 ? -7.217 8.889 19.664 1.00 77.44 101 PRO A N 1
ATOM 758 C CA . PRO A 1 101 ? -6.866 9.366 20.990 1.00 77.44 101 PRO A CA 1
ATOM 759 C C . PRO A 1 101 ? -7.062 8.247 22.017 1.00 77.44 101 PRO A C 1
ATOM 761 O O . PRO A 1 101 ? -8.001 7.460 21.924 1.00 77.44 101 PRO A O 1
ATOM 764 N N . ALA A 1 102 ? -6.206 8.197 23.038 1.00 72.62 102 ALA A N 1
ATOM 765 C CA . ALA A 1 102 ? -6.424 7.287 24.157 1.00 72.62 102 ALA A CA 1
ATOM 766 C C . ALA A 1 102 ? -7.780 7.608 24.817 1.00 72.62 102 ALA A C 1
ATOM 768 O O . ALA A 1 102 ? -7.933 8.676 25.412 1.00 72.62 102 ALA A O 1
ATOM 769 N N . GLY A 1 103 ? -8.749 6.699 24.685 1.00 78.81 103 GLY A N 1
ATOM 770 C CA . GLY A 1 103 ? -10.118 6.869 25.180 1.00 78.81 103 GLY A CA 1
ATOM 771 C C . GLY A 1 103 ? -11.203 6.872 24.104 1.00 78.81 103 GLY A C 1
ATOM 772 O O . GLY A 1 103 ? -12.367 6.859 24.476 1.00 78.81 103 GLY A O 1
ATOM 773 N N . ASP A 1 104 ? -10.842 6.863 22.821 1.00 86.62 104 ASP A N 1
ATOM 774 C CA . ASP A 1 104 ? -11.767 6.572 21.720 1.00 86.62 104 ASP A CA 1
ATOM 775 C C . ASP A 1 104 ? -11.929 5.047 21.641 1.00 86.62 104 ASP A C 1
ATOM 777 O O . ASP A 1 104 ? -11.076 4.337 21.107 1.00 86.62 104 ASP A O 1
ATOM 781 N N . LEU A 1 105 ? -12.948 4.536 22.328 1.00 86.06 105 LEU A N 1
ATOM 782 C CA . LEU A 1 105 ? -13.215 3.110 22.503 1.00 86.06 105 LEU A CA 1
ATOM 783 C C . LEU A 1 105 ? -14.108 2.550 21.397 1.00 86.06 105 LEU A C 1
ATOM 785 O O . LEU A 1 105 ? -14.147 1.333 21.222 1.00 86.06 105 LEU A O 1
ATOM 789 N N . ASN A 1 106 ? -14.841 3.407 20.681 1.00 85.44 106 ASN A N 1
ATOM 790 C CA . ASN A 1 106 ? -15.666 3.010 19.541 1.00 85.44 106 ASN A CA 1
ATOM 791 C C . ASN A 1 106 ? -14.957 3.186 18.181 1.00 85.44 106 ASN A C 1
ATOM 793 O O . ASN A 1 106 ? -15.529 2.811 17.156 1.00 85.44 106 ASN A O 1
ATOM 797 N N . HIS A 1 107 ? -13.730 3.719 18.181 1.00 80.69 107 HIS A N 1
ATOM 798 C CA . HIS A 1 107 ? -12.877 3.933 17.014 1.00 80.69 107 HIS A CA 1
ATOM 799 C C . HIS A 1 107 ? -13.486 4.879 15.958 1.00 80.69 107 HIS A C 1
ATOM 801 O O . HIS A 1 107 ? -13.204 4.754 14.756 1.00 80.69 107 HIS A O 1
ATOM 807 N N . ASP A 1 108 ? -14.299 5.857 16.374 1.00 81.88 108 ASP A N 1
ATOM 808 C CA . ASP A 1 108 ? -14.946 6.823 15.474 1.00 81.88 108 ASP A CA 1
ATOM 809 C C . ASP A 1 108 ? -14.108 8.089 15.195 1.00 81.88 108 ASP A C 1
ATOM 811 O O . ASP A 1 108 ? -14.455 8.914 14.338 1.00 81.88 108 ASP A O 1
ATOM 815 N N . GLY A 1 109 ? -12.947 8.203 15.839 1.00 80.19 109 GLY A N 1
ATOM 816 C CA . GLY A 1 109 ? -12.024 9.326 15.733 1.00 80.19 109 GLY A CA 1
ATOM 817 C C . GLY A 1 109 ? -12.296 10.442 16.743 1.00 80.19 109 GLY A C 1
ATOM 818 O O . GLY A 1 109 ? -11.709 11.525 16.611 1.00 80.19 109 GLY A O 1
ATOM 819 N N . ARG A 1 110 ? -13.190 10.241 17.714 1.00 83.69 110 ARG A N 1
ATOM 820 C CA . ARG A 1 110 ? -13.544 11.206 18.760 1.00 83.69 110 ARG A CA 1
ATOM 821 C C . ARG A 1 110 ? -13.513 10.526 20.121 1.00 83.69 110 ARG A C 1
ATOM 823 O O . ARG A 1 110 ? -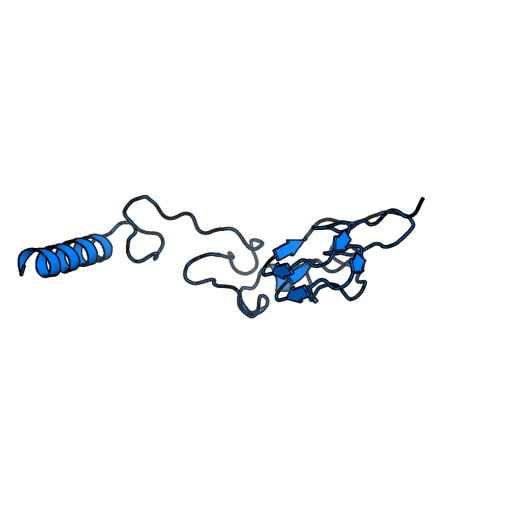13.665 9.328 20.243 1.00 83.69 110 ARG A O 1
ATOM 830 N N . VAL A 1 111 ? -13.291 11.336 21.153 1.00 87.19 111 VAL A N 1
ATOM 831 C CA . VAL A 1 111 ? -13.550 10.919 22.534 1.00 87.19 111 VAL A CA 1
ATOM 832 C C . VAL A 1 111 ? -14.797 11.656 22.980 1.00 87.19 111 VAL A C 1
ATOM 834 O O . VAL A 1 111 ? -14.751 12.871 23.212 1.00 87.19 111 VAL A O 1
ATOM 837 N N . ASP A 1 112 ? -15.917 10.955 23.048 1.00 90.56 112 ASP A N 1
ATOM 838 C CA . ASP A 1 112 ? -17.206 11.516 23.417 1.00 90.56 112 ASP A CA 1
ATOM 839 C C . ASP A 1 112 ? -18.027 10.591 24.337 1.00 90.56 112 ASP A C 1
ATOM 841 O O . ASP A 1 112 ? -17.506 9.747 25.069 1.00 90.56 112 ASP A O 1
ATOM 845 N N . PHE A 1 113 ? -19.330 10.852 24.441 1.00 93.50 113 PHE A N 1
ATOM 846 C CA . PHE A 1 113 ? -20.185 10.136 25.383 1.00 93.50 113 PHE A CA 1
ATOM 847 C C . PHE A 1 113 ? -20.432 8.676 24.977 1.00 93.50 113 PHE A C 1
ATOM 849 O O . PHE A 1 113 ? -20.787 7.865 25.835 1.00 93.50 113 PHE A O 1
ATOM 856 N N . PHE A 1 114 ? -20.238 8.320 23.706 1.00 91.38 114 PHE A N 1
ATOM 857 C CA . PHE A 1 114 ? -20.343 6.934 23.263 1.00 91.38 114 PHE A CA 1
ATOM 858 C C . PHE A 1 114 ? -19.210 6.078 23.841 1.00 91.38 114 PHE A C 1
ATOM 860 O O . PHE A 1 114 ? -19.475 4.968 24.302 1.00 91.38 114 PHE A O 1
ATOM 867 N N . ASP A 1 115 ? -17.998 6.618 23.963 1.00 91.69 115 ASP A N 1
ATOM 868 C CA . ASP A 1 115 ? -16.879 5.926 24.620 1.00 91.69 115 ASP A CA 1
ATOM 869 C C . ASP A 1 115 ? -17.118 5.740 26.119 1.00 91.69 115 ASP A C 1
ATOM 871 O O . ASP A 1 115 ? -16.826 4.693 26.709 1.00 91.69 115 ASP A O 1
ATOM 875 N N . PHE A 1 116 ? -17.717 6.750 26.756 1.00 91.75 116 PHE A N 1
ATOM 876 C CA . PHE A 1 116 ? -18.121 6.639 28.153 1.00 91.75 116 PHE A CA 1
ATOM 877 C C . PHE A 1 116 ? -19.166 5.536 28.350 1.00 91.75 116 PHE A C 1
ATOM 879 O O . PHE A 1 116 ? -19.075 4.768 29.309 1.00 91.75 116 PHE A O 1
ATOM 886 N N . ALA A 1 117 ? -20.138 5.430 27.440 1.00 93.06 117 ALA A N 1
ATOM 887 C CA . ALA A 1 117 ? -21.155 4.387 27.492 1.00 93.06 117 ALA A CA 1
ATOM 888 C C . ALA A 1 117 ? -20.540 2.982 27.378 1.00 93.06 117 ALA A C 1
ATOM 890 O O . ALA A 1 117 ? -20.911 2.114 28.163 1.00 93.06 117 ALA A O 1
ATOM 891 N N . ILE A 1 118 ? -19.552 2.782 26.496 1.00 90.38 118 ILE A N 1
ATOM 892 C CA . ILE A 1 118 ? -18.804 1.514 26.381 1.00 90.38 118 ILE A CA 1
ATOM 893 C C . ILE A 1 118 ? -18.099 1.175 27.696 1.00 90.38 118 ILE A C 1
ATOM 895 O O . ILE A 1 118 ? -18.179 0.052 28.192 1.00 90.38 118 ILE A O 1
ATOM 899 N N . THR A 1 119 ? -17.447 2.163 28.311 1.00 89.19 119 THR A N 1
ATOM 900 C CA . THR A 1 119 ? -16.784 1.965 29.608 1.00 89.19 119 THR A CA 1
ATOM 901 C C . THR A 1 119 ? -17.783 1.571 30.701 1.00 89.19 119 THR A C 1
ATOM 903 O O . THR A 1 119 ? -17.504 0.685 31.510 1.00 89.19 119 THR A O 1
ATOM 906 N N . ALA A 1 120 ? -18.943 2.231 30.745 1.00 91.69 120 ALA A N 1
ATOM 907 C CA . ALA A 1 120 ? -19.981 1.966 31.737 1.00 91.69 120 ALA A CA 1
ATOM 908 C C . ALA A 1 120 ? -20.608 0.574 31.566 1.00 91.69 120 ALA A C 1
ATOM 910 O O . ALA A 1 120 ? -20.873 -0.093 32.566 1.00 91.69 120 ALA A O 1
ATOM 911 N N . ASP A 1 121 ? -20.807 0.133 30.325 1.00 91.94 121 ASP A N 1
ATOM 912 C CA . ASP A 1 121 ? -21.327 -1.195 29.997 1.00 91.94 121 ASP A CA 1
ATOM 913 C C . ASP A 1 121 ? -20.373 -2.298 30.480 1.00 91.94 121 ASP A C 1
ATOM 915 O O . ASP A 1 121 ? -20.751 -3.129 31.307 1.00 91.94 121 ASP A O 1
ATOM 919 N N . HIS A 1 122 ? -19.086 -2.207 30.122 1.00 89.38 122 HIS A N 1
ATOM 920 C CA . HIS A 1 122 ? -18.056 -3.137 30.602 1.00 89.38 122 HIS A CA 1
ATOM 921 C C . HIS A 1 122 ? -17.948 -3.169 32.137 1.00 89.38 122 HIS A C 1
ATOM 923 O O . HIS A 1 122 ? -17.690 -4.216 32.736 1.00 89.38 122 HIS A O 1
ATOM 929 N N . TRP A 1 123 ? -18.142 -2.025 32.803 1.00 88.69 123 TRP A N 1
ATOM 930 C CA . TRP A 1 123 ? -18.124 -1.963 34.265 1.00 88.69 123 TRP A CA 1
ATOM 931 C C . TRP A 1 123 ? -19.293 -2.729 34.899 1.00 88.69 123 TRP A C 1
ATOM 933 O O . TRP A 1 123 ? -19.104 -3.401 35.915 1.00 88.69 123 TRP A O 1
ATOM 943 N N . LEU A 1 124 ? -20.484 -2.671 34.299 1.00 89.38 124 LEU A N 1
ATOM 944 C CA . LEU A 1 124 ? -21.657 -3.404 34.779 1.00 89.38 124 LEU A CA 1
ATOM 945 C C . LEU A 1 124 ? -21.524 -4.915 34.564 1.00 89.38 124 LEU A C 1
ATOM 947 O O . LEU A 1 124 ? -21.919 -5.683 35.443 1.00 89.38 124 LEU A O 1
ATOM 951 N N . GLU A 1 125 ? -20.925 -5.348 33.456 1.00 86.31 125 GLU A N 1
ATOM 952 C CA . GLU A 1 125 ? -20.655 -6.768 33.194 1.00 86.31 125 GLU A CA 1
ATOM 953 C C . GLU A 1 125 ? -19.666 -7.368 34.205 1.00 86.31 125 GLU A C 1
ATOM 955 O O . GLU A 1 125 ? -19.857 -8.488 34.685 1.00 86.31 125 GLU A O 1
ATOM 960 N N . GLY A 1 126 ? -18.633 -6.610 34.586 1.00 74.75 126 GLY A N 1
ATOM 961 C CA . GLY A 1 126 ? -17.646 -7.032 35.583 1.00 74.75 126 GLY A CA 1
ATOM 962 C C . GLY A 1 126 ? -18.147 -6.991 37.032 1.00 74.75 126 GLY A C 1
ATOM 963 O O . GLY A 1 126 ? -17.647 -7.735 37.870 1.00 74.75 126 GLY A O 1
ATOM 964 N N . ALA A 1 127 ? -19.137 -6.152 37.345 1.00 67.31 127 ALA A N 1
ATOM 965 C CA . ALA A 1 127 ? -19.695 -6.014 38.694 1.00 67.31 127 ALA A CA 1
ATOM 966 C C . ALA A 1 127 ? -20.703 -7.120 39.072 1.00 67.31 127 ALA A C 1
ATOM 968 O O . ALA A 1 127 ? -21.131 -7.192 40.225 1.00 67.31 127 ALA A O 1
ATOM 969 N N . GLY A 1 128 ? -21.100 -7.962 38.111 1.00 58.69 128 GLY A N 1
ATOM 970 C CA . GLY A 1 128 ? -22.017 -9.087 38.308 1.00 58.69 128 GLY A CA 1
ATOM 971 C C . GLY A 1 128 ? -21.364 -10.414 38.726 1.00 58.69 128 GLY A C 1
ATOM 972 O O . GLY A 1 128 ? -22.089 -11.406 38.831 1.00 58.69 128 GLY A O 1
ATOM 973 N N . GLN A 1 129 ? -20.040 -10.452 38.936 1.00 50.91 129 GLN A N 1
ATOM 974 C CA . GLN A 1 129 ? -19.288 -11.626 39.417 1.00 50.91 129 GLN A CA 1
ATOM 975 C C . GLN A 1 129 ? -18.936 -11.533 40.904 1.00 50.91 129 GLN A C 1
ATOM 977 O O . GLN A 1 129 ? -18.467 -10.460 41.344 1.00 50.91 129 GLN A O 1
#

InterPro domains:
  IPR011493 GLUG [PF07581] (5-27)
  IPR018247 EF-Hand 1, calcium-binding site [PS00018] (104-116)

Secondary structure (DSSP, 8-state):
----EESSEEEEES-EEES-EE-S----SSSEESSEEEEEB-EEES-EEE-GGGT-----SSSEEE-TTGGG-GGGSTT--TTTTEE--TTT---EE----TT-SS-SS--SHHHHHHHHHHHHHHTT-

Organism: NCBI:txid412755

Radius of gyration: 19.76 Å; chains: 1; bounding box: 47×33×55 Å

pLDDT: mean 92.68, std 8.51, range [50.91, 98.75]

Foldseek 3Di:
DAFQEEQAESEAALEEDEQEEGEAEDDDDHQKALHTSYYHNYYYYLYEYEDVVQHTYDHPPRHHYDHPQLQQDPVSRPPDDCQAFWPHPRSPDGIDGDDADVQPPVRPNDRDVVSVVVVVVVVVVVVVD